Protein AF-A0A645FYM4-F1 (afdb_monomer_lite)

pLDDT: mean 89.29, std 7.85, range [49.81, 95.56]

Secondary structure (DSSP, 8-state):
-----GGGHHHHHHHHHHT---EEEEEE--SS---TTHHHHHHHHHSS--SEEEEEEGGGTS-SSSPPPHHHHHHPPPPHHHHHHHHHHHHHHHHHHT----

Radius of gyration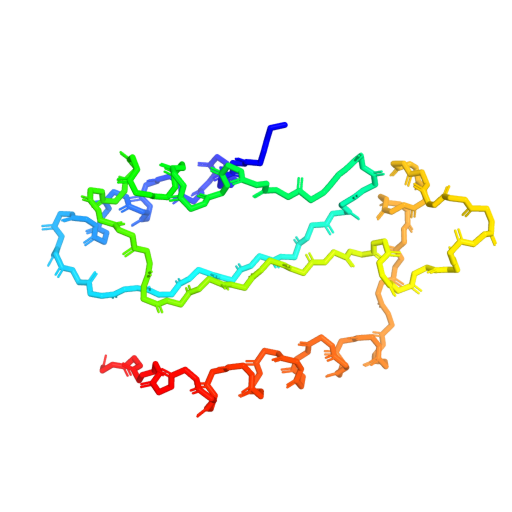: 14.91 Å; chains: 1; bounding box: 37×28×33 Å

Structure (mmCIF, N/CA/C/O backbone):
data_AF-A0A645FYM4-F1
#
_entry.id   AF-A0A645FYM4-F1
#
loop_
_atom_site.group_PDB
_atom_site.id
_atom_site.type_symbol
_atom_site.label_atom_id
_atom_site.label_alt_id
_atom_site.label_comp_id
_atom_site.label_asym_id
_atom_site.label_entity_id
_atom_site.label_seq_id
_atom_site.pdbx_PDB_ins_code
_atom_site.Cartn_x
_atom_site.Cartn_y
_atom_site.Cartn_z
_atom_site.occupancy
_atom_site.B_iso_or_equiv
_atom_site.auth_seq_id
_atom_site.auth_comp_id
_atom_site.auth_asym_id
_atom_site.auth_atom_id
_atom_site.pdbx_PDB_model_num
ATOM 1 N N . MET A 1 1 ? 7.921 11.167 1.482 1.00 59.81 1 MET A N 1
ATOM 2 C CA . MET A 1 1 ? 7.077 10.975 2.684 1.00 59.81 1 MET A CA 1
ATOM 3 C C . MET A 1 1 ? 5.810 10.276 2.241 1.00 59.81 1 MET A C 1
ATOM 5 O O . MET A 1 1 ? 5.072 10.856 1.454 1.00 59.81 1 MET A O 1
ATOM 9 N N . GLY A 1 2 ? 5.602 9.038 2.685 1.00 72.25 2 GLY A N 1
ATOM 10 C CA . GLY A 1 2 ? 4.412 8.267 2.337 1.00 72.25 2 GLY A CA 1
ATOM 11 C C . GLY A 1 2 ? 3.198 8.785 3.095 1.00 72.25 2 GLY A C 1
ATOM 12 O O . GLY A 1 2 ? 3.250 8.910 4.319 1.00 72.25 2 GLY A O 1
ATOM 13 N N . MET A 1 3 ? 2.142 9.140 2.373 1.00 84.50 3 MET A N 1
ATOM 14 C CA . MET A 1 3 ? 0.892 9.654 2.927 1.00 84.50 3 MET A CA 1
ATOM 15 C C . MET A 1 3 ? -0.272 9.102 2.117 1.00 84.50 3 MET A C 1
ATOM 17 O O . MET A 1 3 ? -0.149 8.916 0.904 1.00 84.50 3 MET A O 1
ATOM 21 N N . ALA A 1 4 ? -1.421 8.926 2.763 1.00 85.06 4 ALA A N 1
ATOM 22 C CA . ALA A 1 4 ? -2.644 8.608 2.048 1.00 85.06 4 ALA A CA 1
ATOM 23 C C . ALA A 1 4 ? -2.985 9.734 1.057 1.00 85.06 4 ALA A C 1
ATOM 25 O O . ALA A 1 4 ? -2.860 10.931 1.367 1.00 85.06 4 ALA A O 1
ATOM 26 N N . ALA A 1 5 ? -3.444 9.346 -0.135 1.00 85.12 5 ALA A N 1
ATOM 27 C CA . ALA A 1 5 ? -3.828 10.283 -1.182 1.00 85.12 5 ALA A CA 1
ATOM 28 C C . ALA A 1 5 ? -4.863 11.292 -0.659 1.00 85.12 5 ALA A C 1
ATOM 30 O O . ALA A 1 5 ? -5.769 10.943 0.102 1.00 85.12 5 ALA A O 1
ATOM 31 N N . PHE A 1 6 ? -4.740 12.561 -1.066 1.00 87.88 6 PHE A N 1
ATOM 32 C CA . PHE A 1 6 ? -5.620 13.634 -0.589 1.00 87.88 6 PHE A CA 1
ATOM 33 C C . PHE A 1 6 ? -7.125 13.297 -0.692 1.00 87.88 6 PHE A C 1
ATOM 35 O O . PHE A 1 6 ? -7.828 13.527 0.297 1.00 87.88 6 PHE A O 1
ATOM 42 N N . PRO A 1 7 ? -7.618 12.683 -1.789 1.00 90.75 7 PRO A N 1
ATOM 43 C CA . PRO A 1 7 ? -9.027 12.299 -1.907 1.00 90.75 7 PRO A CA 1
ATOM 44 C C . PRO A 1 7 ? -9.505 11.260 -0.882 1.00 90.75 7 PRO A C 1
ATOM 46 O O . PRO A 1 7 ? -10.699 11.182 -0.618 1.00 90.75 7 PRO A O 1
ATOM 49 N N . LEU A 1 8 ? -8.603 10.490 -0.260 1.00 91.25 8 LEU A N 1
ATOM 50 C CA . LEU A 1 8 ? -8.956 9.471 0.739 1.00 91.25 8 LEU A CA 1
ATOM 51 C C . LEU A 1 8 ? -9.162 10.051 2.145 1.00 91.25 8 LEU A C 1
ATOM 53 O O . LEU A 1 8 ? -9.717 9.395 3.025 1.00 91.25 8 LEU A O 1
ATOM 57 N N . ARG A 1 9 ? -8.740 11.299 2.381 1.00 90.62 9 ARG A N 1
ATOM 58 C CA . ARG A 1 9 ? -8.775 11.920 3.714 1.00 90.62 9 ARG A CA 1
ATOM 59 C C . ARG A 1 9 ? -10.183 12.002 4.329 1.00 90.62 9 ARG A C 1
ATOM 61 O O . ARG A 1 9 ? -10.278 11.729 5.525 1.00 90.62 9 ARG A O 1
ATOM 68 N N . PRO A 1 10 ? -11.259 12.358 3.594 1.00 93.19 10 PRO A N 1
ATOM 69 C CA . PRO A 1 10 ? -12.613 12.369 4.153 1.00 93.19 10 PRO A CA 1
ATOM 70 C C . PRO A 1 10 ? -13.085 10.977 4.590 1.00 93.19 10 PRO A C 1
ATOM 72 O O . PRO A 1 10 ? -13.691 10.848 5.649 1.00 93.19 10 PRO A O 1
ATOM 75 N N . TYR A 1 11 ? -12.739 9.935 3.830 1.00 92.94 11 TYR A N 1
ATOM 76 C CA . TYR A 1 11 ? -13.108 8.552 4.141 1.00 92.94 11 TYR A CA 1
ATOM 77 C C . TYR A 1 11 ? -12.401 8.042 5.397 1.00 92.94 11 TYR A C 1
ATOM 79 O O . TYR A 1 11 ? -13.048 7.487 6.279 1.00 92.94 11 TYR A O 1
ATOM 87 N N . LEU A 1 12 ? -11.099 8.315 5.539 1.00 93.88 12 LEU A N 1
ATOM 88 C CA . LEU A 1 12 ? -10.345 7.962 6.749 1.00 93.88 12 LEU A CA 1
ATOM 89 C C . LEU A 1 12 ? -10.911 8.647 8.001 1.00 93.88 12 LEU A C 1
ATOM 91 O O . LEU A 1 12 ? -10.998 8.028 9.059 1.00 93.88 12 LEU A O 1
ATOM 95 N N . ARG A 1 13 ? -11.351 9.907 7.877 1.00 93.19 13 ARG A N 1
ATOM 96 C CA . ARG A 1 13 ? -12.046 10.603 8.970 1.00 93.19 13 ARG A CA 1
ATOM 97 C C . ARG A 1 13 ? -13.375 9.933 9.305 1.00 93.19 13 ARG A C 1
ATOM 99 O O . ARG A 1 13 ? -13.646 9.721 10.480 1.00 93.19 13 ARG A O 1
ATOM 106 N N . ALA A 1 14 ? -14.178 9.588 8.298 1.00 94.19 14 ALA A N 1
ATOM 107 C CA . ALA A 1 14 ? -15.474 8.942 8.498 1.00 94.19 14 ALA A CA 1
ATOM 108 C C . ALA A 1 14 ? -15.341 7.582 9.205 1.00 94.19 14 ALA A C 1
ATOM 110 O O . ALA A 1 14 ? -16.084 7.311 10.147 1.00 94.19 14 ALA A O 1
ATOM 111 N N . VAL A 1 15 ? -14.355 6.769 8.811 1.00 93.38 15 VAL A N 1
ATOM 112 C CA . VAL A 1 15 ? -14.017 5.503 9.482 1.00 93.38 15 VAL A CA 1
ATOM 113 C C . VAL A 1 15 ? -13.656 5.738 10.949 1.00 93.38 15 VAL A C 1
ATOM 115 O O . VAL A 1 15 ? -14.220 5.087 11.828 1.00 93.38 15 VAL A O 1
ATOM 118 N N . GLY A 1 16 ? -12.793 6.722 11.220 1.00 92.12 16 GLY A N 1
ATOM 119 C CA . GLY A 1 16 ? -12.412 7.091 12.582 1.00 92.12 16 GLY A CA 1
ATOM 120 C C . GLY A 1 16 ? -13.589 7.567 13.437 1.00 92.12 16 GLY A C 1
ATOM 121 O O . GLY A 1 16 ? -13.733 7.152 14.585 1.00 92.12 16 GLY A O 1
ATOM 122 N N . THR A 1 17 ? -14.480 8.393 12.877 1.00 94.44 17 THR A N 1
ATOM 123 C CA . THR A 1 17 ? -15.712 8.836 13.554 1.00 94.44 17 THR A CA 1
ATOM 124 C C . THR A 1 17 ? -16.635 7.664 13.874 1.00 94.44 17 THR A C 1
ATOM 126 O O . THR A 1 17 ? -17.192 7.608 14.968 1.00 94.44 17 THR A O 1
ATOM 129 N N . ALA A 1 18 ? -16.770 6.711 12.950 1.00 92.94 18 ALA A N 1
ATOM 130 C CA . ALA A 1 18 ? -17.571 5.509 13.147 1.00 92.94 18 ALA A CA 1
ATOM 131 C C . ALA A 1 18 ? -16.902 4.472 14.070 1.00 92.94 18 ALA A C 1
ATOM 133 O O . ALA A 1 18 ? -17.559 3.506 14.450 1.00 92.94 18 ALA A O 1
ATOM 134 N N . LYS A 1 19 ? -15.619 4.662 14.424 1.00 89.38 19 LYS A N 1
ATOM 135 C CA . LYS A 1 19 ? -14.784 3.712 15.181 1.00 89.38 19 LYS A CA 1
ATOM 136 C C . LYS A 1 19 ? -14.783 2.305 14.573 1.00 89.38 19 LYS A C 1
ATOM 138 O O . LYS A 1 19 ? -14.745 1.316 15.301 1.00 89.38 19 LYS A O 1
ATOM 143 N N . LYS A 1 20 ? -14.878 2.218 13.245 1.00 89.12 20 LYS A N 1
ATOM 144 C CA . LYS A 1 20 ? -14.908 0.934 12.544 1.00 89.12 20 LYS A CA 1
ATOM 145 C C . LYS A 1 20 ? -13.487 0.433 12.280 1.00 89.12 20 LYS A C 1
ATOM 147 O O . LYS A 1 20 ? -12.634 1.246 11.914 1.00 89.12 20 LYS A O 1
ATOM 152 N N . PRO A 1 21 ? -13.236 -0.881 12.398 1.00 90.50 21 PRO A N 1
ATOM 153 C CA . PRO A 1 21 ? -12.003 -1.459 11.887 1.00 90.50 21 PRO A CA 1
ATOM 154 C C . PRO A 1 21 ? -11.887 -1.188 10.382 1.00 90.50 21 PRO A C 1
ATOM 156 O O . PRO A 1 21 ? -12.890 -1.107 9.667 1.00 90.50 21 PRO A O 1
ATOM 159 N N . TYR A 1 22 ? -10.661 -0.999 9.897 1.00 92.50 22 TYR A N 1
ATOM 160 C CA . TYR A 1 22 ? -10.412 -0.798 8.472 1.00 92.50 22 TYR A CA 1
ATOM 161 C C . TYR A 1 22 ? -9.078 -1.387 8.041 1.00 92.50 22 TYR A C 1
ATOM 163 O O . TYR A 1 22 ? -8.107 -1.419 8.798 1.00 92.50 22 TYR A O 1
ATOM 171 N N . GLY A 1 23 ? -9.049 -1.802 6.780 1.00 92.62 23 GLY A N 1
ATOM 172 C CA . GLY A 1 23 ? -7.837 -2.105 6.045 1.00 92.62 23 GLY A CA 1
ATOM 173 C C . GLY A 1 23 ? -7.495 -0.958 5.099 1.00 92.62 23 GLY A C 1
ATOM 174 O O . GLY A 1 23 ? -8.372 -0.216 4.651 1.00 92.62 23 GLY A O 1
ATOM 175 N N . PHE A 1 24 ? -6.217 -0.815 4.778 1.00 92.81 24 PHE A N 1
ATOM 176 C CA . PHE A 1 24 ? -5.729 0.127 3.788 1.00 92.81 24 PHE A CA 1
ATOM 177 C C . PHE A 1 24 ? -4.866 -0.599 2.763 1.00 92.81 24 PHE A C 1
ATOM 179 O O . PHE A 1 24 ? -3.838 -1.190 3.096 1.00 92.81 24 PHE A O 1
ATOM 186 N N . LEU A 1 25 ? -5.298 -0.527 1.508 1.00 92.00 25 LEU A N 1
ATOM 187 C CA . LEU A 1 25 ? -4.580 -1.065 0.369 1.00 92.00 25 LEU A CA 1
ATOM 188 C C . LEU A 1 25 ? -4.167 0.075 -0.554 1.00 92.00 25 LEU A C 1
ATOM 190 O O . LEU A 1 25 ? -4.996 0.903 -0.930 1.00 92.00 25 LEU A O 1
ATOM 194 N N . SER A 1 26 ? -2.898 0.099 -0.934 1.00 90.94 26 SER A N 1
ATOM 195 C CA . SER A 1 26 ? -2.337 1.109 -1.820 1.00 90.94 26 SER A CA 1
ATOM 196 C C . SER A 1 26 ? -1.525 0.457 -2.928 1.00 90.94 26 SER A C 1
ATOM 198 O O . SER A 1 26 ? -0.845 -0.545 -2.711 1.00 90.94 26 SER A O 1
ATOM 200 N N . ILE A 1 27 ? -1.607 1.049 -4.117 1.00 90.81 27 ILE A N 1
ATOM 201 C CA . ILE A 1 27 ? -0.704 0.797 -5.236 1.00 90.81 27 ILE A CA 1
ATOM 202 C C . ILE A 1 27 ? -0.156 2.161 -5.653 1.00 90.81 27 ILE A C 1
ATOM 204 O O . ILE A 1 27 ? -0.926 3.076 -5.950 1.00 90.81 27 ILE A O 1
ATOM 208 N N . SER A 1 28 ? 1.164 2.324 -5.648 1.00 89.56 28 SER A N 1
ATOM 209 C CA . SER A 1 28 ? 1.822 3.583 -6.026 1.00 89.56 28 SER A CA 1
ATOM 210 C C . SER A 1 28 ? 3.068 3.344 -6.882 1.00 89.56 28 SER A C 1
ATOM 212 O O . SER A 1 28 ? 3.498 2.211 -7.051 1.00 89.56 28 SER A O 1
ATOM 214 N N . GLY A 1 29 ? 3.667 4.394 -7.452 1.00 89.62 29 GLY A N 1
ATOM 215 C CA . GLY A 1 29 ? 4.868 4.247 -8.287 1.00 89.62 29 GLY A CA 1
ATOM 216 C C . GLY A 1 29 ? 6.073 3.681 -7.521 1.00 89.62 29 GLY A C 1
ATOM 217 O O . GLY A 1 29 ? 6.758 2.776 -7.991 1.00 89.62 29 GLY A O 1
ATOM 218 N N . GLY A 1 30 ? 6.316 4.197 -6.312 1.00 87.69 30 GLY A N 1
ATOM 219 C CA . GLY A 1 30 ? 7.383 3.742 -5.416 1.00 87.69 30 GLY A CA 1
ATOM 220 C C . GLY A 1 30 ? 8.817 4.054 -5.864 1.00 87.69 30 GLY A C 1
ATOM 221 O O . GLY A 1 30 ? 9.738 3.603 -5.204 1.00 87.69 30 GLY A O 1
ATOM 222 N N . ALA A 1 31 ? 9.065 4.813 -6.934 1.00 81.94 31 ALA A N 1
ATOM 223 C CA . ALA A 1 31 ? 10.428 5.031 -7.446 1.00 81.94 31 ALA A CA 1
ATOM 224 C C . ALA A 1 31 ? 11.434 5.602 -6.417 1.00 81.94 31 ALA A C 1
ATOM 226 O O . ALA A 1 31 ? 12.622 5.279 -6.462 1.00 81.94 31 ALA A O 1
ATOM 227 N N . ASP A 1 32 ? 10.974 6.430 -5.474 1.00 79.88 32 ASP A N 1
ATOM 228 C CA . ASP A 1 32 ? 11.870 7.128 -4.541 1.00 79.88 32 ASP A CA 1
ATOM 229 C C . ASP A 1 32 ? 12.242 6.305 -3.306 1.00 79.88 32 ASP A C 1
ATOM 231 O O . ASP A 1 32 ? 13.390 6.334 -2.863 1.00 79.88 32 ASP A O 1
ATOM 235 N N . SER A 1 33 ? 11.267 5.608 -2.725 1.00 75.19 33 SER A N 1
ATOM 236 C CA . SER A 1 33 ? 11.423 4.806 -1.514 1.00 75.19 33 SER A CA 1
ATOM 237 C C . SER A 1 33 ? 10.147 4.020 -1.223 1.00 75.19 33 SER A C 1
ATOM 239 O O . SER A 1 33 ? 9.097 4.247 -1.829 1.00 75.19 33 SER A O 1
ATOM 241 N N . ASP A 1 34 ? 10.215 3.151 -0.219 1.00 78.75 34 ASP A N 1
ATOM 242 C CA . ASP A 1 34 ? 9.027 2.707 0.508 1.00 78.75 34 ASP A CA 1
ATOM 243 C C . ASP A 1 34 ? 8.292 3.880 1.170 1.00 78.75 34 ASP A C 1
ATOM 245 O O . ASP A 1 34 ? 8.825 4.991 1.285 1.00 78.75 34 ASP A O 1
ATOM 249 N N . ASN A 1 35 ? 7.066 3.631 1.632 1.00 83.56 35 ASN A N 1
ATOM 250 C CA . ASN A 1 35 ? 6.251 4.588 2.378 1.00 83.56 35 ASN A CA 1
ATOM 251 C C . ASN A 1 35 ? 6.280 4.293 3.896 1.00 83.56 35 ASN A C 1
ATOM 253 O O . ASN A 1 35 ? 5.245 3.952 4.471 1.00 83.56 35 ASN A O 1
ATOM 257 N N . PRO A 1 36 ? 7.419 4.463 4.601 1.00 82.50 36 PRO A N 1
ATOM 258 C CA . PRO A 1 36 ? 7.558 4.063 6.008 1.00 82.50 36 PRO A CA 1
ATOM 259 C C . PRO A 1 36 ? 6.643 4.845 6.961 1.00 82.50 36 PRO A C 1
ATOM 261 O O . PRO A 1 36 ? 6.393 4.422 8.082 1.00 82.50 36 PRO A O 1
ATOM 264 N N . THR A 1 37 ? 6.136 6.002 6.531 1.00 89.06 37 THR A N 1
ATOM 265 C CA . THR A 1 37 ? 5.243 6.861 7.319 1.00 89.06 37 THR A CA 1
ATOM 266 C C . THR A 1 37 ? 3.759 6.625 7.036 1.00 89.06 37 THR A C 1
ATOM 268 O O . THR A 1 37 ? 2.927 7.357 7.565 1.00 89.06 37 THR A O 1
ATOM 271 N N . MET A 1 38 ? 3.402 5.642 6.201 1.00 90.81 38 MET A N 1
ATOM 272 C CA . MET A 1 38 ? 2.006 5.419 5.811 1.00 90.81 38 MET A CA 1
ATOM 273 C C . MET A 1 38 ? 1.128 5.085 7.021 1.00 90.81 38 MET A C 1
ATOM 275 O O . MET A 1 38 ? 0.100 5.722 7.228 1.00 90.81 38 MET A O 1
ATOM 279 N N . GLU A 1 39 ? 1.550 4.144 7.866 1.00 91.88 39 GLU A N 1
ATOM 280 C CA . GLU A 1 39 ? 0.769 3.732 9.038 1.00 91.88 39 GLU A CA 1
ATOM 281 C C . GLU A 1 39 ? 0.552 4.887 10.027 1.00 91.88 39 GLU A C 1
ATOM 283 O O . GLU A 1 39 ? -0.555 5.089 10.530 1.00 91.88 39 GLU A O 1
ATOM 288 N N . SER A 1 40 ? 1.585 5.700 10.270 1.00 92.81 40 SER A N 1
ATOM 289 C CA . SER A 1 40 ? 1.476 6.847 11.174 1.00 92.81 40 SER A CA 1
ATOM 290 C C . SER A 1 40 ? 0.573 7.946 10.606 1.00 92.81 40 SER A C 1
ATOM 292 O O . SER A 1 40 ? -0.200 8.548 11.357 1.00 92.81 40 SER A O 1
ATOM 294 N N . ASP A 1 41 ? 0.600 8.173 9.289 1.00 93.19 41 ASP A N 1
ATOM 295 C CA . ASP A 1 41 ? -0.329 9.072 8.601 1.00 93.19 41 ASP A CA 1
ATOM 296 C C . ASP A 1 41 ? -1.779 8.564 8.688 1.00 93.19 41 ASP A C 1
ATOM 298 O O . ASP A 1 41 ? -2.681 9.339 9.018 1.00 93.19 41 ASP A O 1
ATOM 302 N N . LEU A 1 42 ? -2.010 7.264 8.480 1.00 94.62 42 LEU A N 1
ATOM 303 C CA . LEU A 1 42 ? -3.327 6.634 8.616 1.00 94.62 42 LEU A CA 1
ATOM 304 C C . LEU A 1 42 ? -3.858 6.745 10.048 1.00 94.62 42 LEU A C 1
ATOM 306 O O . LEU A 1 42 ? -4.966 7.245 10.253 1.00 94.62 42 LEU A O 1
ATOM 310 N N . LYS A 1 43 ? -3.035 6.413 11.050 1.00 94.69 43 LYS A N 1
ATOM 311 C CA . LYS A 1 43 ? -3.378 6.561 12.471 1.00 94.69 43 LYS A CA 1
ATOM 312 C C . LYS A 1 43 ? -3.711 8.003 12.836 1.00 94.69 43 LYS A C 1
ATOM 314 O O . LYS A 1 43 ? -4.677 8.247 13.553 1.00 94.69 43 LYS A O 1
ATOM 319 N N . LYS A 1 44 ? -2.969 8.979 12.307 1.00 93.81 44 LYS A N 1
ATOM 320 C CA . LYS A 1 44 ? -3.259 10.407 12.508 1.00 93.81 44 LYS A CA 1
ATOM 321 C C . LYS A 1 44 ? -4.609 10.821 11.910 1.00 93.81 44 LYS A C 1
ATOM 323 O O . LYS A 1 44 ? -5.250 11.728 12.435 1.00 93.81 44 LYS A O 1
ATOM 328 N N . ARG A 1 45 ? -5.029 10.208 10.800 1.00 92.31 45 ARG A N 1
ATOM 329 C CA . ARG A 1 45 ? -6.262 10.571 10.076 1.00 92.31 45 ARG A CA 1
ATOM 330 C C . ARG A 1 45 ? -7.507 9.863 10.601 1.00 92.31 45 ARG A C 1
ATOM 332 O O . ARG A 1 45 ? -8.547 10.510 10.682 1.00 92.31 45 ARG A O 1
ATOM 339 N N . ALA A 1 46 ? -7.395 8.579 10.932 1.00 94.38 46 ALA A N 1
ATOM 340 C CA . ALA A 1 46 ? -8.493 7.748 11.425 1.00 94.38 46 ALA A CA 1
ATOM 341 C C . ALA A 1 46 ? -8.553 7.672 12.963 1.00 94.38 46 ALA A C 1
ATOM 343 O O . ALA A 1 46 ? -9.522 7.174 13.521 1.00 94.38 46 ALA A O 1
ATOM 344 N N . GLY A 1 47 ? -7.527 8.146 13.674 1.00 94.62 47 GLY A N 1
ATOM 345 C CA . GLY A 1 47 ? -7.430 8.052 15.136 1.00 94.62 47 GLY A CA 1
ATOM 346 C C . GLY A 1 47 ? -6.927 6.696 15.647 1.00 94.62 47 GLY A C 1
ATOM 347 O O . GLY A 1 47 ? -6.519 6.596 16.802 1.00 94.62 47 GLY A O 1
ATOM 348 N N . HIS A 1 48 ? -6.884 5.671 14.793 1.00 94.12 48 HIS A N 1
ATOM 349 C CA . HIS A 1 48 ? -6.314 4.357 15.082 1.00 94.12 48 HIS A CA 1
ATOM 350 C C . HIS A 1 48 ? -5.612 3.772 13.849 1.00 94.12 48 HIS A C 1
ATOM 352 O O . HIS A 1 48 ? -5.860 4.191 12.713 1.00 94.12 48 HIS A O 1
ATOM 358 N N . ALA A 1 49 ? -4.694 2.833 14.087 1.00 93.38 49 ALA A N 1
ATOM 359 C CA . ALA A 1 49 ? -3.998 2.126 13.017 1.00 93.38 49 ALA A CA 1
ATOM 360 C C . ALA A 1 49 ? -4.984 1.244 12.225 1.00 93.38 49 ALA A C 1
ATOM 362 O O . ALA A 1 49 ? -5.983 0.795 12.803 1.00 93.38 49 ALA A O 1
ATOM 363 N N . PRO A 1 50 ? -4.734 1.017 10.924 1.00 93.56 50 PRO A N 1
ATOM 364 C CA . PRO A 1 50 ? -5.466 0.004 10.179 1.00 93.56 50 PRO A CA 1
ATOM 365 C C . PRO A 1 50 ? -5.174 -1.383 10.765 1.00 93.56 50 PRO A C 1
ATOM 367 O O . PRO A 1 50 ? -4.057 -1.652 11.200 1.00 93.56 50 PRO A O 1
ATOM 370 N N . GLU A 1 51 ? -6.150 -2.283 10.725 1.00 93.00 51 GLU A N 1
ATOM 371 C CA . GLU A 1 51 ? -5.934 -3.695 11.081 1.00 93.00 51 GLU A CA 1
ATOM 372 C C . GLU A 1 51 ? -5.153 -4.442 9.998 1.00 93.00 51 GLU A C 1
ATOM 374 O O . GLU A 1 51 ? -4.514 -5.461 10.248 1.00 93.00 51 GLU A O 1
ATOM 379 N N . PHE A 1 52 ? -5.187 -3.908 8.780 1.00 92.75 52 PHE A N 1
ATOM 380 C CA . PHE A 1 52 ? -4.471 -4.438 7.639 1.00 92.75 52 PHE A CA 1
ATOM 381 C C . PHE A 1 52 ? -3.892 -3.295 6.812 1.00 92.75 52 PHE A C 1
ATOM 383 O O . PHE A 1 52 ? -4.625 -2.409 6.379 1.00 92.75 52 PHE A O 1
ATOM 390 N N . LEU A 1 53 ? -2.587 -3.318 6.562 1.00 93.06 53 LEU A N 1
ATOM 391 C CA . LEU A 1 53 ? -1.913 -2.371 5.681 1.00 93.06 53 LEU A CA 1
ATOM 392 C C . LEU A 1 53 ? -1.122 -3.143 4.632 1.00 93.06 53 LEU A C 1
ATOM 394 O O . LEU A 1 53 ? -0.232 -3.919 4.972 1.00 93.06 53 LEU A O 1
ATOM 398 N N . LEU A 1 54 ? -1.424 -2.892 3.362 1.00 92.75 54 LEU A N 1
ATOM 399 C CA . LEU A 1 54 ? -0.646 -3.399 2.240 1.00 92.75 54 LEU A CA 1
ATOM 400 C C . LEU A 1 54 ? -0.364 -2.259 1.263 1.00 92.75 54 LEU A C 1
ATOM 402 O O . LEU A 1 54 ? -1.278 -1.696 0.662 1.00 92.75 54 LEU A O 1
ATOM 406 N N . ASP A 1 55 ? 0.913 -1.926 1.111 1.00 91.38 55 ASP A N 1
ATOM 407 C CA . ASP A 1 55 ? 1.390 -0.918 0.168 1.00 91.38 55 ASP A CA 1
ATOM 408 C C . ASP A 1 55 ? 2.236 -1.600 -0.908 1.00 91.38 55 ASP A C 1
ATOM 410 O O . ASP A 1 55 ? 3.304 -2.138 -0.626 1.00 91.38 55 ASP A O 1
ATOM 414 N N . GLN A 1 56 ? 1.718 -1.622 -2.132 1.00 92.81 56 GLN A N 1
ATOM 415 C CA . GLN A 1 56 ? 2.350 -2.234 -3.297 1.00 92.81 56 GLN A CA 1
ATOM 416 C C . GLN A 1 56 ? 2.917 -1.153 -4.215 1.00 92.81 56 GLN A C 1
ATOM 418 O O . GLN A 1 56 ? 2.366 -0.051 -4.311 1.00 92.81 56 GLN A O 1
ATOM 423 N N . HIS A 1 57 ? 4.001 -1.464 -4.929 1.00 92.75 57 HIS A N 1
ATOM 424 C CA . HIS A 1 57 ? 4.683 -0.484 -5.774 1.00 92.75 57 HIS A CA 1
ATOM 425 C C . HIS A 1 57 ? 4.879 -0.963 -7.208 1.00 92.75 57 HIS A C 1
ATOM 427 O O . HIS A 1 57 ? 5.381 -2.052 -7.435 1.00 92.75 57 HIS A O 1
ATOM 433 N N . ILE A 1 58 ? 4.608 -0.098 -8.185 1.00 92.69 58 ILE A N 1
ATOM 434 C CA . ILE A 1 58 ? 4.861 -0.366 -9.609 1.00 92.69 58 ILE A CA 1
ATOM 435 C C . ILE A 1 58 ? 6.346 -0.649 -9.865 1.00 92.69 58 ILE A C 1
ATOM 437 O O . ILE A 1 58 ? 6.671 -1.478 -10.709 1.00 92.69 58 ILE A O 1
ATOM 441 N N . ARG A 1 59 ? 7.269 -0.030 -9.109 1.00 92.56 59 ARG A N 1
ATOM 442 C CA . ARG A 1 59 ? 8.708 -0.310 -9.246 1.00 92.56 59 ARG A CA 1
ATOM 443 C C . ARG A 1 59 ? 9.077 -1.790 -9.084 1.00 92.56 59 ARG A C 1
ATOM 445 O O . ARG A 1 59 ? 10.124 -2.178 -9.581 1.00 92.56 59 ARG A O 1
ATOM 452 N N . THR A 1 60 ? 8.261 -2.605 -8.405 1.00 91.44 60 THR A N 1
ATOM 453 C CA . THR A 1 60 ? 8.531 -4.045 -8.241 1.00 91.44 60 THR A CA 1
ATOM 454 C C . THR A 1 60 ? 8.159 -4.865 -9.475 1.00 91.44 60 THR A C 1
ATOM 456 O O . THR A 1 60 ? 8.536 -6.027 -9.553 1.00 91.44 60 THR A O 1
ATOM 459 N N . LEU A 1 61 ? 7.416 -4.277 -10.417 1.00 91.81 61 LEU A N 1
ATOM 460 C CA . LEU A 1 61 ? 7.060 -4.875 -11.709 1.00 91.81 61 LEU A CA 1
ATOM 461 C C . LEU A 1 61 ? 8.079 -4.528 -12.806 1.00 91.81 61 LEU A C 1
ATOM 463 O O . LEU A 1 61 ? 8.063 -5.102 -13.892 1.00 91.81 61 LEU A O 1
ATOM 467 N N . LEU A 1 62 ? 8.962 -3.567 -12.533 1.00 91.00 62 LEU A N 1
ATOM 468 C CA . LEU A 1 62 ? 10.027 -3.148 -13.434 1.00 91.00 62 LEU A CA 1
ATOM 469 C C . LEU A 1 62 ? 11.321 -3.923 -13.134 1.00 91.00 62 LEU A C 1
ATOM 471 O O . LEU A 1 62 ? 11.527 -4.361 -11.999 1.00 91.00 62 LEU A O 1
ATOM 475 N N . PRO A 1 63 ? 12.230 -4.063 -14.117 1.00 89.94 63 PRO A N 1
ATOM 476 C CA . PRO A 1 63 ? 13.569 -4.582 -13.865 1.00 89.94 63 PRO A CA 1
ATOM 477 C C . PRO A 1 63 ? 14.267 -3.803 -12.745 1.00 89.94 63 PRO A C 1
ATOM 479 O O . PRO A 1 63 ? 14.176 -2.577 -12.684 1.00 89.94 63 PRO A O 1
ATOM 482 N N . ALA A 1 64 ? 14.986 -4.513 -11.873 1.00 86.88 64 ALA A N 1
ATOM 483 C CA . ALA A 1 64 ? 15.723 -3.888 -10.775 1.00 86.88 64 ALA A CA 1
ATOM 484 C C . ALA A 1 64 ? 16.906 -3.034 -11.267 1.00 86.88 64 ALA A C 1
ATOM 486 O O . ALA A 1 64 ? 17.279 -2.071 -10.601 1.00 86.88 64 ALA A O 1
ATOM 487 N N . GLU A 1 65 ? 17.464 -3.381 -12.432 1.00 88.19 65 GLU A N 1
ATOM 488 C CA . GLU A 1 65 ? 18.563 -2.665 -13.074 1.00 88.19 65 GLU A CA 1
ATOM 489 C C . GLU A 1 65 ? 18.184 -2.260 -14.510 1.00 88.19 65 GLU A C 1
ATOM 491 O O . GLU A 1 65 ? 17.811 -3.128 -15.308 1.00 88.19 65 GLU A O 1
ATOM 496 N N . PRO A 1 66 ? 18.282 -0.962 -14.860 1.00 86.94 66 PRO A N 1
ATOM 497 C CA . PRO A 1 66 ? 18.661 0.149 -13.982 1.00 86.94 66 PRO A CA 1
ATOM 498 C C . PRO A 1 66 ? 17.581 0.440 -12.928 1.00 86.94 66 PRO A C 1
ATOM 500 O O . PRO A 1 66 ? 16.403 0.167 -13.155 1.00 86.94 66 PRO A O 1
ATOM 503 N N . LYS A 1 67 ? 17.979 1.040 -11.796 1.00 89.62 67 LYS A N 1
ATOM 504 C CA . LYS A 1 67 ? 17.047 1.441 -10.730 1.00 89.62 67 LYS A CA 1
ATOM 505 C C . LYS A 1 67 ? 15.829 2.184 -11.319 1.00 89.62 67 LYS A C 1
ATOM 507 O O . LYS A 1 67 ? 16.023 3.237 -11.935 1.00 89.62 67 LYS A O 1
ATOM 512 N N . PRO A 1 68 ? 14.591 1.706 -11.087 1.00 92.06 68 PRO A N 1
ATOM 513 C CA . PRO A 1 68 ? 13.391 2.341 -11.621 1.00 92.06 68 PRO A CA 1
ATOM 514 C C . PRO A 1 68 ? 13.272 3.821 -11.242 1.00 92.06 68 PRO A C 1
ATOM 516 O O . PRO A 1 68 ? 13.334 4.176 -10.062 1.00 92.06 68 PRO A O 1
ATOM 519 N N . THR A 1 69 ? 13.062 4.685 -12.238 1.00 93.31 69 THR A N 1
ATOM 520 C CA . THR A 1 69 ? 12.865 6.127 -12.025 1.00 93.31 69 THR A CA 1
ATOM 521 C C . THR A 1 69 ? 11.384 6.495 -11.877 1.00 93.31 69 THR A C 1
ATOM 523 O O . THR A 1 69 ? 10.474 5.687 -12.111 1.00 93.31 69 THR A O 1
ATOM 526 N N . ARG A 1 70 ? 11.112 7.748 -11.488 1.00 91.31 70 ARG A N 1
ATOM 527 C CA . ARG A 1 70 ? 9.742 8.283 -11.423 1.00 91.31 70 ARG A CA 1
ATOM 528 C C . ARG A 1 70 ? 9.072 8.274 -12.790 1.00 91.31 70 ARG A C 1
ATOM 530 O O . ARG A 1 70 ? 7.898 7.935 -12.885 1.00 91.31 70 ARG A O 1
ATOM 537 N N . GLU A 1 71 ? 9.815 8.605 -13.837 1.00 93.69 71 GLU A N 1
ATOM 538 C CA . GLU A 1 71 ? 9.334 8.618 -15.216 1.00 93.69 71 GLU A CA 1
ATOM 539 C C . GLU A 1 71 ? 8.952 7.205 -15.656 1.00 93.69 71 GLU A C 1
ATOM 541 O O . GLU A 1 71 ? 7.859 7.010 -16.178 1.00 93.69 71 GLU A O 1
ATOM 546 N N . MET A 1 72 ? 9.797 6.210 -15.360 1.00 93.00 72 MET A N 1
ATOM 547 C CA . MET A 1 72 ? 9.515 4.807 -15.678 1.00 93.00 72 MET A CA 1
ATOM 548 C C . MET A 1 72 ? 8.246 4.316 -14.978 1.00 93.00 72 MET A C 1
ATOM 550 O O . MET A 1 72 ? 7.363 3.762 -15.622 1.00 93.00 72 MET A O 1
ATOM 554 N N . THR A 1 73 ? 8.125 4.554 -13.669 1.00 93.44 73 THR A N 1
ATOM 555 C CA . THR A 1 73 ? 6.951 4.116 -12.890 1.00 93.44 73 THR A CA 1
ATOM 556 C C . THR A 1 73 ? 5.672 4.876 -13.245 1.00 93.44 73 THR A C 1
ATOM 558 O O . THR A 1 73 ? 4.592 4.306 -13.140 1.00 93.44 73 THR A O 1
ATOM 561 N N . SER A 1 74 ? 5.776 6.133 -13.690 1.00 91.94 74 SER A N 1
ATOM 562 C CA . SER A 1 74 ? 4.621 6.943 -14.111 1.00 91.94 74 SER A CA 1
ATOM 563 C C . SER A 1 74 ? 4.154 6.622 -15.532 1.00 91.94 74 SER A C 1
ATOM 565 O O . SER A 1 74 ? 2.969 6.749 -15.823 1.00 91.94 74 SER A O 1
ATOM 567 N N . ALA A 1 75 ? 5.071 6.226 -16.420 1.00 94.00 75 ALA A N 1
ATOM 568 C CA . ALA A 1 75 ? 4.760 5.828 -17.793 1.00 94.00 75 ALA A CA 1
ATOM 569 C C . ALA A 1 75 ? 4.354 4.351 -17.914 1.00 94.00 75 ALA A C 1
ATOM 571 O O . ALA A 1 75 ? 3.844 3.938 -18.955 1.00 94.00 75 ALA A O 1
ATOM 572 N N . TYR A 1 76 ? 4.604 3.552 -16.875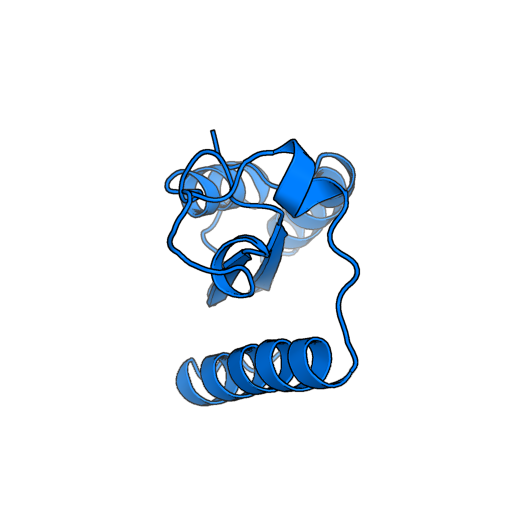 1.00 93.88 76 TYR A N 1
ATOM 573 C CA . TYR A 1 76 ? 4.324 2.126 -16.890 1.00 93.88 76 TYR A CA 1
ATOM 574 C C . TYR A 1 76 ? 2.827 1.847 -17.031 1.00 93.88 76 TYR A C 1
ATOM 576 O O . TYR A 1 76 ? 2.002 2.342 -16.261 1.00 93.88 76 TYR A O 1
ATOM 584 N N . GLN A 1 77 ? 2.492 1.008 -18.007 1.00 94.50 77 GLN A N 1
ATOM 585 C CA . GLN A 1 77 ? 1.146 0.494 -18.204 1.00 94.50 77 GLN A CA 1
ATOM 586 C C . GLN A 1 77 ? 1.086 -0.929 -17.663 1.00 94.50 77 GLN A C 1
ATOM 588 O O . GLN A 1 77 ? 1.801 -1.810 -18.132 1.00 94.50 77 GLN A O 1
ATOM 593 N N . VAL A 1 78 ? 0.238 -1.126 -16.657 1.0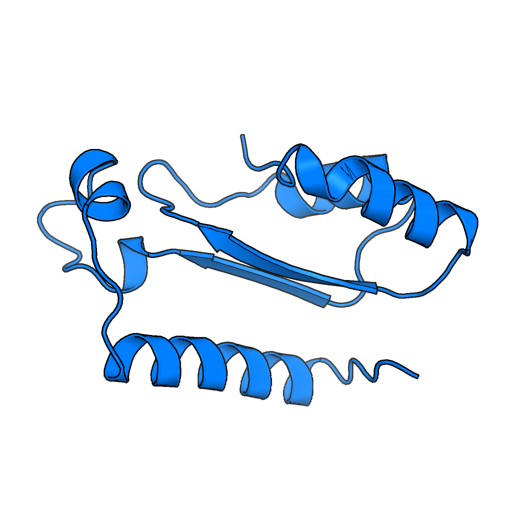0 92.00 78 VAL A N 1
ATOM 594 C CA . VAL A 1 78 ? 0.047 -2.417 -15.994 1.00 92.00 78 VAL A CA 1
ATOM 595 C C . VAL A 1 78 ? -0.586 -3.403 -16.977 1.00 92.00 78 VAL A C 1
ATOM 597 O O . VAL A 1 78 ? -1.593 -3.081 -17.609 1.00 92.00 78 VAL A O 1
ATOM 600 N N . THR A 1 79 ? -0.006 -4.596 -17.109 1.00 94.81 79 THR A N 1
ATOM 601 C CA . THR A 1 79 ? -0.541 -5.664 -17.965 1.00 94.81 79 THR A CA 1
ATOM 602 C C . THR A 1 79 ? -1.558 -6.531 -17.216 1.00 94.81 79 THR A C 1
ATOM 604 O O . THR A 1 79 ? -1.673 -6.473 -15.991 1.00 94.81 79 THR A O 1
ATOM 607 N N . GLU A 1 80 ? -2.290 -7.393 -17.927 1.00 95.56 80 GLU A N 1
ATOM 608 C CA . GLU A 1 80 ? -3.198 -8.361 -17.288 1.00 95.56 80 GLU A CA 1
ATOM 609 C C . GLU A 1 80 ? -2.466 -9.334 -16.347 1.00 95.56 80 GLU A C 1
ATOM 611 O O . GLU A 1 80 ? -2.996 -9.715 -15.299 1.00 95.56 80 GLU A O 1
ATOM 616 N N . ALA A 1 81 ? -1.227 -9.704 -16.686 1.00 94.00 81 ALA A N 1
ATOM 617 C CA . ALA A 1 81 ? -0.398 -10.556 -15.839 1.00 94.00 81 ALA A CA 1
ATOM 618 C C . ALA A 1 81 ? -0.041 -9.848 -14.522 1.00 94.00 81 ALA A C 1
ATOM 620 O O . ALA A 1 81 ? -0.163 -10.439 -13.448 1.00 94.00 81 ALA A O 1
ATOM 621 N N . ASP A 1 82 ? 0.312 -8.563 -14.587 1.00 94.25 82 ASP A N 1
ATOM 622 C CA . ASP A 1 82 ? 0.619 -7.759 -13.401 1.00 94.25 82 ASP A CA 1
ATOM 623 C C . ASP A 1 82 ? -0.618 -7.551 -12.524 1.00 94.25 82 ASP A C 1
ATOM 625 O O . ASP A 1 82 ? -0.540 -7.668 -11.303 1.00 94.25 82 ASP A O 1
ATOM 629 N N . LEU A 1 83 ? -1.778 -7.283 -13.136 1.00 92.44 83 LEU A N 1
ATOM 630 C CA . LEU A 1 83 ? -3.056 -7.181 -12.425 1.00 92.44 83 LEU A CA 1
ATOM 631 C C . LEU A 1 83 ? -3.371 -8.462 -11.653 1.00 92.44 83 LEU A C 1
ATOM 633 O O . LEU A 1 83 ? -3.807 -8.394 -10.500 1.00 92.44 83 LEU A O 1
ATOM 637 N N . THR A 1 84 ? -3.126 -9.616 -12.274 1.00 94.06 84 THR A N 1
ATOM 638 C CA . THR A 1 84 ? -3.306 -10.927 -11.644 1.00 94.06 84 THR A CA 1
ATOM 639 C C . THR A 1 84 ? -2.357 -11.079 -10.457 1.00 94.06 84 THR A C 1
ATOM 641 O O . THR A 1 84 ? -2.815 -11.332 -9.346 1.00 94.06 84 THR A O 1
ATOM 644 N N . ALA A 1 85 ? -1.062 -10.813 -10.644 1.00 92.12 85 ALA A N 1
ATOM 645 C CA . ALA A 1 85 ? -0.058 -10.932 -9.586 1.00 92.12 85 ALA A CA 1
ATOM 646 C C . ALA A 1 85 ? -0.312 -9.978 -8.399 1.00 92.12 85 ALA A C 1
ATOM 648 O O . ALA A 1 85 ? -0.233 -10.382 -7.232 1.00 92.12 85 ALA A O 1
ATOM 649 N N . LEU A 1 86 ? -0.660 -8.717 -8.679 1.00 92.56 86 LEU A N 1
ATOM 650 C CA . LEU A 1 86 ? -1.029 -7.732 -7.658 1.00 92.56 86 LEU A CA 1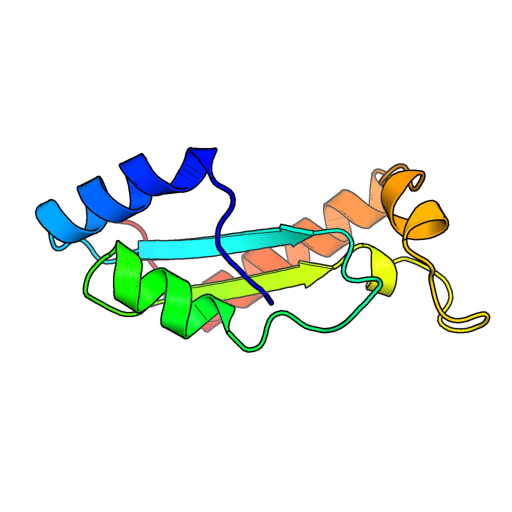
ATOM 651 C C . LEU A 1 86 ? -2.261 -8.207 -6.881 1.00 92.56 86 LEU A C 1
ATOM 653 O O . LEU A 1 86 ? -2.257 -8.206 -5.651 1.00 92.56 86 LEU A O 1
ATOM 657 N N . SER A 1 87 ? -3.301 -8.664 -7.580 1.00 92.56 87 SER A N 1
ATOM 658 C CA . SER A 1 87 ? -4.547 -9.134 -6.960 1.00 92.56 87 SER A CA 1
ATOM 659 C C . SER A 1 87 ? -4.337 -10.388 -6.112 1.00 92.56 87 SER A C 1
ATOM 661 O O . SER A 1 87 ? -4.843 -10.468 -4.993 1.00 92.56 87 SER A O 1
ATOM 663 N N . GLU A 1 88 ? -3.554 -11.352 -6.593 1.00 93.56 88 GLU A N 1
ATOM 664 C CA . GLU A 1 88 ? -3.201 -12.555 -5.838 1.00 93.56 88 GLU A CA 1
ATOM 665 C C . GLU A 1 88 ? -2.428 -12.215 -4.564 1.00 93.56 88 GLU A C 1
ATOM 667 O O . GLU A 1 88 ? -2.707 -12.780 -3.501 1.00 93.56 88 GLU A O 1
ATOM 672 N N . THR A 1 89 ? -1.516 -11.242 -4.639 1.00 92.69 89 THR A N 1
ATOM 673 C CA . THR A 1 89 ? -0.788 -10.732 -3.472 1.00 92.69 89 THR A CA 1
ATOM 674 C C . THR A 1 89 ? -1.754 -10.156 -2.440 1.00 92.69 89 THR A C 1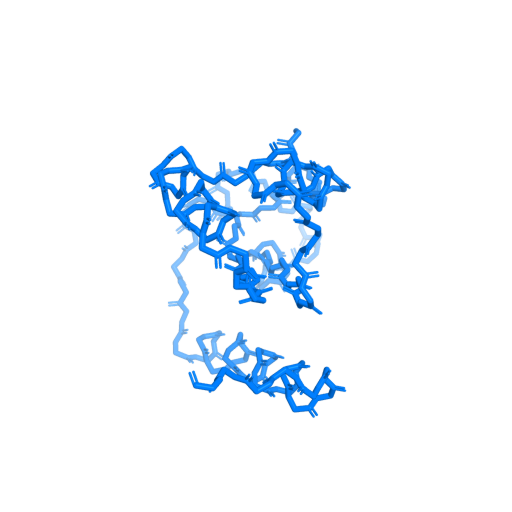
ATOM 676 O O . THR A 1 89 ? -1.667 -10.508 -1.260 1.00 92.69 89 THR A O 1
ATOM 679 N N . VAL A 1 90 ? -2.725 -9.343 -2.874 1.00 92.06 90 VAL A N 1
ATOM 680 C CA . VAL A 1 90 ? -3.772 -8.802 -1.993 1.00 92.06 90 VAL A CA 1
ATOM 681 C C . VAL A 1 90 ? -4.580 -9.914 -1.336 1.00 92.06 90 VAL A C 1
ATOM 683 O O . VAL A 1 90 ? -4.699 -9.952 -0.112 1.00 92.06 90 VAL A O 1
ATOM 686 N N . VAL A 1 91 ? -5.134 -10.829 -2.132 1.00 92.00 91 VAL A N 1
ATOM 687 C CA . VAL A 1 91 ? -6.007 -11.903 -1.639 1.00 92.00 91 VAL A CA 1
ATOM 688 C C . VAL A 1 91 ? -5.253 -12.813 -0.672 1.00 92.00 91 VAL A C 1
ATOM 690 O O . VAL A 1 91 ? -5.793 -13.203 0.363 1.00 92.00 91 VAL A O 1
ATOM 693 N N . SER A 1 92 ? -3.996 -13.137 -0.975 1.00 92.31 92 SER A N 1
ATOM 694 C CA . SER A 1 92 ? -3.129 -13.929 -0.102 1.00 92.31 92 SER A CA 1
ATOM 695 C C . SER A 1 92 ? -2.853 -13.212 1.220 1.00 92.31 92 SER A C 1
ATOM 697 O O . SER A 1 92 ? -2.962 -13.820 2.287 1.00 92.31 92 SER A O 1
ATOM 699 N N . ALA A 1 93 ? -2.554 -11.912 1.173 1.00 91.62 93 ALA A N 1
ATOM 700 C CA . ALA A 1 93 ? -2.310 -11.108 2.364 1.00 91.62 93 ALA A CA 1
ATOM 701 C C . ALA A 1 93 ? -3.564 -10.984 3.246 1.00 91.62 93 ALA A C 1
ATOM 703 O O . ALA A 1 93 ? -3.465 -11.151 4.459 1.00 91.62 93 ALA A O 1
ATOM 704 N N . LEU A 1 94 ? -4.743 -10.787 2.646 1.00 90.25 94 LEU A N 1
ATOM 705 C CA . LEU A 1 94 ? -6.025 -10.743 3.359 1.00 90.25 94 LEU A CA 1
ATOM 706 C C . LEU A 1 94 ? -6.365 -12.081 4.028 1.00 90.25 94 LEU A C 1
ATOM 708 O O . LEU A 1 94 ? -6.729 -12.120 5.201 1.00 90.25 94 LEU A O 1
ATOM 712 N N . LYS A 1 95 ? -6.188 -13.202 3.316 1.00 89.06 95 LYS A N 1
ATOM 713 C CA . LYS A 1 95 ? -6.400 -14.544 3.886 1.00 89.06 95 LYS A CA 1
ATOM 714 C C . LYS A 1 95 ? -5.490 -14.813 5.086 1.00 89.06 95 LYS A C 1
ATOM 716 O O . LYS A 1 95 ? -5.906 -15.489 6.020 1.00 89.06 95 LYS A O 1
ATOM 721 N N . LYS A 1 96 ? -4.257 -14.296 5.061 1.00 87.31 96 LYS A N 1
ATOM 722 C CA . LYS A 1 96 ? -3.285 -14.443 6.155 1.00 87.31 96 LYS A CA 1
ATOM 723 C C . LYS A 1 96 ? -3.556 -13.511 7.331 1.00 87.31 96 LYS A C 1
ATOM 725 O O . LYS A 1 96 ? -3.256 -13.887 8.457 1.00 87.31 96 LYS A O 1
ATOM 730 N N . SER A 1 97 ? -4.077 -12.310 7.082 1.00 83.62 97 SER A N 1
ATOM 731 C CA . SER A 1 97 ? -4.331 -11.329 8.141 1.00 83.62 97 SER A CA 1
ATOM 732 C C . SER A 1 97 ? -5.581 -11.641 8.961 1.00 83.62 97 SER A C 1
ATOM 734 O O . SER A 1 97 ? -5.717 -11.120 10.062 1.00 83.62 97 SER A O 1
ATOM 736 N N . GLY A 1 98 ? -6.493 -12.472 8.442 1.00 79.69 98 GLY A N 1
ATOM 737 C CA . GLY A 1 98 ? -7.785 -12.728 9.083 1.00 79.69 98 GLY A CA 1
ATOM 738 C C . GLY A 1 98 ? -8.726 -11.521 9.035 1.00 79.69 98 GLY A C 1
ATOM 739 O O . GLY A 1 98 ? -9.746 -11.524 9.718 1.00 79.69 98 GLY A O 1
ATOM 740 N N . PHE A 1 99 ? -8.396 -10.500 8.233 1.00 78.25 99 PHE A N 1
ATOM 741 C CA . PHE A 1 99 ? -9.222 -9.312 8.051 1.00 78.25 99 PHE A CA 1
ATOM 742 C C . PHE A 1 99 ? -10.525 -9.694 7.336 1.00 78.25 99 PHE A C 1
ATOM 744 O O . PHE A 1 99 ? -10.544 -9.907 6.122 1.00 78.25 99 PHE A O 1
ATOM 751 N N . ALA A 1 100 ? -11.612 -9.796 8.097 1.00 63.78 100 ALA A N 1
ATOM 752 C CA . ALA A 1 100 ? -12.963 -9.959 7.586 1.00 63.78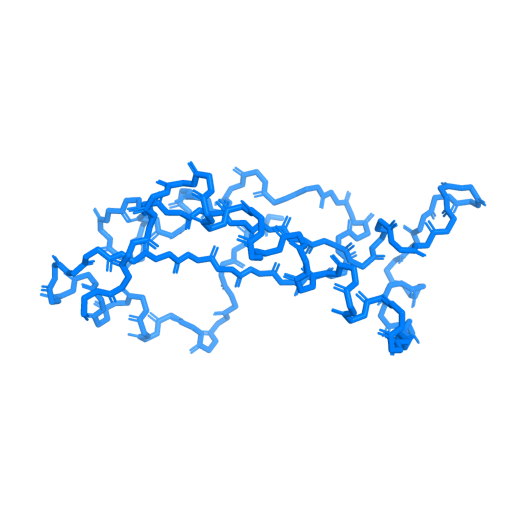 100 ALA A CA 1
ATOM 753 C C . ALA A 1 100 ? -13.667 -8.602 7.668 1.00 63.78 100 ALA A C 1
ATOM 755 O O . ALA A 1 100 ? -13.870 -8.069 8.756 1.00 63.78 100 ALA A O 1
ATOM 756 N N . ALA A 1 101 ? -14.010 -8.022 6.517 1.00 56.28 101 ALA A N 1
ATOM 757 C CA . ALA A 1 101 ? -14.937 -6.900 6.499 1.00 56.28 101 ALA A CA 1
ATOM 758 C C . ALA A 1 101 ? -16.337 -7.457 6.806 1.00 56.28 101 ALA A C 1
ATOM 760 O O . ALA A 1 101 ? -16.875 -8.203 5.987 1.00 56.28 101 ALA A O 1
ATOM 761 N N . GLU A 1 102 ? -16.856 -7.165 8.002 1.00 49.81 102 GLU A N 1
ATOM 762 C CA . GLU A 1 102 ? -18.242 -7.462 8.408 1.00 49.81 102 GLU A CA 1
ATOM 763 C C . GLU A 1 102 ? -19.280 -6.719 7.554 1.00 49.81 102 GLU A C 1
ATOM 765 O O . GLU A 1 102 ? -19.060 -5.521 7.235 1.00 49.81 102 GLU A O 1
#

Sequence (102 aa):
MGMAAFPLRPYLRAVGTAKKPYGFLSISGGADSDNPTMESDLKKRAGHAPEFLLDQHIRTLLPAEPKPTREMTSAYQVTEADLTALSETVVSALKKSGFAAE

Foldseek 3Di:
DAADDPVCLVVLQVCLVVVHAAADEEEEAQLPHDRPCHQVNSCVRSVHGHLYYDYHHQQVVDDPPPRDHPCNSVPDDQDPVNVVVSVVVVVVRCVVSVDDDD

Organism: NCBI:txid1076179